Protein AF-A0A8J5GP22-F1 (afdb_monomer_lite)

pLDDT: mean 94.51, std 5.16, range [64.19, 98.44]

Sequence (96 aa):
MINDRKQTHGILCVVSWGVLFPLDQIFARYLKTFKSVDPAWFYLHISCQMLGYVIGVAGWATGLVLGNKSKGIVHTNHRNIGITLFTFCTLQVLDQ

Foldseek 3Di:
DLVVLVVLLVVLCCCQVVPLQVVLVVLVVPVVVDPVCPPVSVVSNLVSLVVSLVSLVVSLVSVVVSQVVDPPDHPPVVNVVSVVVNVVSVVVNVVD

Secondary structure (DSSP, 8-state):
-HHHHHHHHHHHHIIIIIIIHHHHHHHHHHGGG-GGGTTHHHHHHHHHHHHHHHHHHHHHHHHHHHHHH-TT---HHHHHHHHHHHHHHHHHHHT-

Structure (mmCIF, N/CA/C/O backbone):
data_AF-A0A8J5GP22-F1
#
_entry.id   AF-A0A8J5GP22-F1
#
loop_
_atom_site.group_PDB
_atom_site.id
_atom_site.type_symbol
_atom_site.label_atom_id
_atom_site.label_alt_id
_atom_site.label_comp_id
_atom_site.label_asym_id
_atom_site.label_entity_id
_atom_site.label_seq_id
_atom_site.pdbx_PDB_ins_code
_atom_site.Cartn_x
_atom_site.Cartn_y
_atom_site.Cartn_z
_atom_site.occupancy
_atom_site.B_iso_or_equiv
_atom_site.auth_seq_id
_atom_site.auth_comp_id
_atom_site.auth_asym_id
_atom_site.auth_atom_id
_atom_site.pdbx_PDB_model_num
ATOM 1 N N . MET A 1 1 ? -2.721 -7.019 23.449 1.00 64.19 1 MET A N 1
ATOM 2 C CA . MET A 1 1 ? -3.810 -7.335 22.487 1.00 64.19 1 MET A CA 1
ATOM 3 C C . MET A 1 1 ? -4.282 -6.163 21.617 1.00 64.19 1 MET A C 1
ATOM 5 O O . MET A 1 1 ? -4.248 -6.306 20.403 1.00 64.19 1 MET A O 1
ATOM 9 N N . ILE A 1 2 ? -4.810 -5.043 22.150 1.00 72.38 2 ILE A N 1
ATOM 10 C CA . ILE A 1 2 ? -5.208 -3.893 21.292 1.00 72.38 2 ILE A CA 1
ATOM 11 C C . ILE A 1 2 ? -3.975 -3.155 20.755 1.00 72.38 2 ILE A C 1
ATOM 13 O O . ILE A 1 2 ? -3.960 -2.795 19.583 1.00 72.38 2 ILE A O 1
ATOM 17 N N . ASN A 1 3 ? -2.950 -2.965 21.592 1.00 83.12 3 ASN A N 1
ATOM 18 C CA . ASN A 1 3 ? -1.716 -2.281 21.204 1.00 83.12 3 ASN A CA 1
ATOM 19 C C . ASN A 1 3 ? -0.994 -3.003 20.058 1.00 83.12 3 ASN A C 1
ATOM 21 O O . ASN A 1 3 ? -0.705 -2.386 19.040 1.00 83.12 3 ASN A O 1
ATOM 25 N N . ASP A 1 4 ? -0.852 -4.324 20.167 1.00 90.69 4 ASP A N 1
ATOM 26 C CA . ASP A 1 4 ? -0.223 -5.157 19.135 1.00 90.69 4 ASP A CA 1
ATOM 27 C C . ASP A 1 4 ? -0.931 -5.000 17.782 1.00 90.69 4 ASP A C 1
ATOM 29 O O . ASP A 1 4 ? -0.283 -4.810 16.763 1.00 90.69 4 ASP A O 1
ATOM 33 N N . ARG A 1 5 ? -2.274 -4.953 17.763 1.00 92.00 5 ARG A N 1
ATOM 34 C CA . ARG A 1 5 ? -3.043 -4.720 16.527 1.00 92.00 5 ARG A CA 1
ATOM 35 C C . ARG A 1 5 ? -2.827 -3.329 15.935 1.00 92.00 5 ARG A C 1
ATOM 37 O O . ARG A 1 5 ? -2.780 -3.205 14.715 1.00 92.00 5 ARG A O 1
ATOM 44 N N . LYS A 1 6 ? -2.703 -2.293 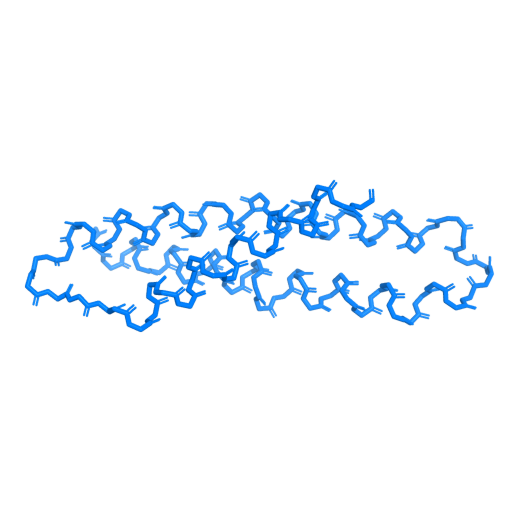16.774 1.00 93.75 6 LYS A N 1
ATOM 45 C CA . LYS A 1 6 ? -2.360 -0.934 16.317 1.00 93.75 6 LYS A CA 1
ATOM 46 C C . LYS A 1 6 ? -0.971 -0.913 15.682 1.00 93.75 6 LYS A C 1
ATOM 48 O O . LYS A 1 6 ? -0.811 -0.327 14.617 1.00 93.75 6 LYS A O 1
ATOM 53 N N . GLN A 1 7 ? -0.001 -1.581 16.308 1.00 96.88 7 GLN A N 1
ATOM 54 C CA . GLN A 1 7 ? 1.358 -1.700 15.780 1.00 96.88 7 GLN A CA 1
ATOM 55 C C . GLN A 1 7 ? 1.376 -2.478 14.464 1.00 96.88 7 GLN A C 1
ATOM 57 O O . GLN A 1 7 ? 1.949 -1.991 13.497 1.00 96.88 7 GLN A O 1
ATOM 62 N N . THR A 1 8 ? 0.693 -3.624 14.382 1.00 97.12 8 THR A N 1
ATOM 63 C CA . THR A 1 8 ? 0.573 -4.393 13.135 1.00 97.12 8 THR A CA 1
ATOM 64 C C . THR A 1 8 ? -0.051 -3.559 12.020 1.00 97.12 8 THR A C 1
ATOM 66 O O . THR A 1 8 ? 0.522 -3.489 10.940 1.00 97.12 8 THR A O 1
ATOM 69 N N . HIS A 1 9 ? -1.175 -2.880 12.277 1.00 97.19 9 HIS A N 1
ATOM 70 C CA . HIS A 1 9 ? -1.798 -1.984 11.298 1.00 97.19 9 HIS A CA 1
ATOM 71 C C . HIS A 1 9 ? -0.820 -0.898 10.826 1.00 97.19 9 HIS A C 1
ATOM 73 O O . HIS A 1 9 ? -0.637 -0.718 9.626 1.00 97.19 9 HIS A O 1
ATOM 79 N N . GLY A 1 10 ? -0.147 -0.224 11.763 1.00 97.50 10 GLY A N 1
ATOM 80 C CA . GLY A 1 10 ? 0.843 0.804 11.449 1.00 97.50 10 GLY A CA 1
ATOM 81 C C . GLY A 1 10 ? 1.998 0.277 10.595 1.00 97.50 10 GLY A C 1
ATOM 82 O O . GLY A 1 10 ? 2.325 0.888 9.584 1.00 97.50 10 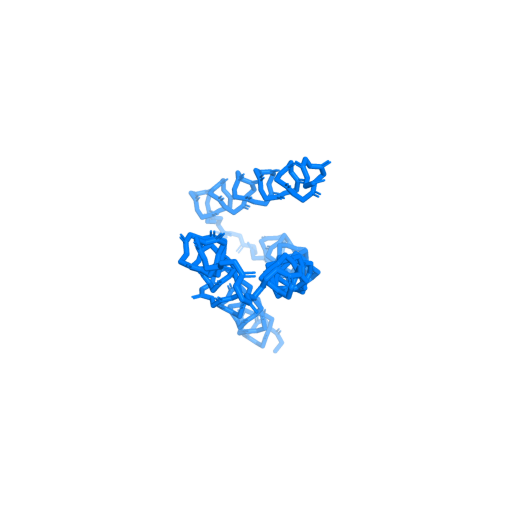GLY A O 1
ATOM 83 N N . ILE A 1 11 ? 2.571 -0.877 10.948 1.00 98.38 11 ILE A N 1
ATOM 84 C CA . ILE A 1 11 ? 3.667 -1.510 10.197 1.00 98.38 11 ILE A CA 1
ATOM 85 C C . ILE A 1 11 ? 3.210 -1.881 8.783 1.00 98.38 11 ILE A C 1
ATOM 87 O O . ILE A 1 11 ? 3.886 -1.532 7.819 1.00 98.38 11 ILE A O 1
ATOM 91 N N . LEU A 1 12 ? 2.049 -2.531 8.643 1.00 98.38 12 LEU A N 1
ATOM 92 C CA . LEU A 1 12 ? 1.489 -2.884 7.334 1.00 98.38 12 LEU A CA 1
ATOM 93 C C . LEU A 1 12 ? 1.269 -1.633 6.469 1.00 98.38 12 LEU A C 1
ATOM 95 O O . LEU A 1 12 ? 1.625 -1.628 5.290 1.00 98.38 12 LEU A O 1
ATOM 99 N N . CYS A 1 13 ? 0.736 -0.557 7.053 1.00 97.62 13 CYS A N 1
ATOM 100 C CA . CYS A 1 13 ? 0.521 0.709 6.354 1.00 97.62 13 CYS A CA 1
ATOM 101 C C . CYS A 1 13 ? 1.834 1.393 5.953 1.00 97.62 13 CYS A C 1
ATOM 103 O O . CYS A 1 13 ? 1.927 1.899 4.841 1.00 97.62 13 CYS A O 1
ATOM 105 N N . VAL A 1 14 ? 2.860 1.388 6.808 1.00 98.12 14 VAL A N 1
ATOM 106 C CA . VAL A 1 14 ? 4.170 1.975 6.479 1.00 98.12 14 VAL A CA 1
ATOM 107 C C . VAL A 1 14 ? 4.859 1.191 5.365 1.00 98.12 14 VAL A C 1
ATOM 109 O O . VAL A 1 14 ? 5.358 1.798 4.425 1.00 98.12 14 VAL A O 1
ATOM 112 N N . VAL A 1 15 ? 4.856 -0.142 5.425 1.00 98.44 15 VAL A N 1
ATOM 113 C CA . VAL A 1 15 ? 5.494 -0.971 4.390 1.00 98.44 15 VAL A CA 1
ATOM 114 C C . VAL A 1 15 ? 4.797 -0.802 3.035 1.00 98.44 15 VAL A C 1
ATOM 116 O O . VAL A 1 15 ? 5.468 -0.619 2.024 1.00 98.44 15 VAL A O 1
ATOM 119 N N . SER A 1 16 ? 3.462 -0.811 3.000 1.00 97.88 16 SER A N 1
ATOM 120 C CA . SER A 1 16 ? 2.705 -0.623 1.751 1.00 97.88 16 SER A CA 1
ATOM 121 C C . SER A 1 16 ? 2.736 0.829 1.257 1.00 97.88 16 SER A C 1
ATOM 123 O O . SER A 1 16 ? 3.359 1.128 0.240 1.00 97.88 16 SER A O 1
ATOM 125 N N . TRP A 1 17 ? 2.100 1.742 1.993 1.00 95.31 17 TRP A N 1
ATOM 126 C CA . TRP A 1 17 ? 1.891 3.138 1.595 1.00 95.31 17 TRP A CA 1
ATOM 127 C C . TRP A 1 17 ? 3.111 4.031 1.767 1.00 95.31 17 TRP A C 1
ATOM 129 O O . TRP A 1 17 ? 3.268 4.995 1.024 1.00 95.31 17 TRP A O 1
ATOM 139 N N . GLY A 1 18 ? 3.963 3.736 2.747 1.00 95.56 18 GLY A N 1
ATOM 140 C CA . GLY A 1 18 ? 5.161 4.529 3.015 1.00 95.56 18 GLY A CA 1
ATOM 141 C C . GLY A 1 18 ? 6.375 4.126 2.181 1.00 95.56 18 GLY A C 1
ATOM 142 O O . GLY A 1 18 ? 7.268 4.951 2.007 1.00 95.56 18 GLY A O 1
ATOM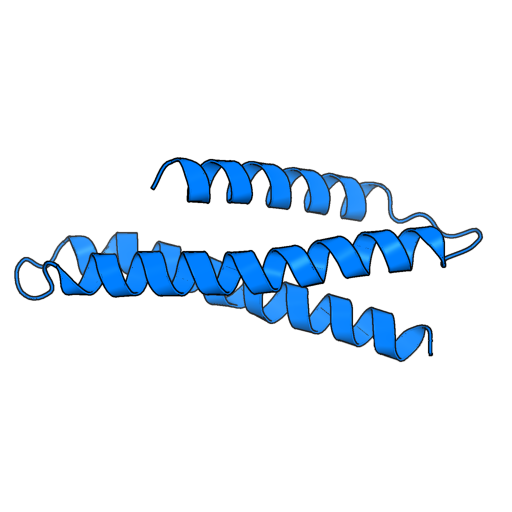 143 N N . VAL A 1 19 ? 6.427 2.886 1.675 1.00 97.69 19 VAL A N 1
ATOM 144 C CA . VAL A 1 19 ? 7.622 2.346 1.005 1.00 97.69 19 VAL A CA 1
ATOM 145 C C . VAL A 1 19 ? 7.310 1.762 -0.371 1.00 97.69 19 VAL A C 1
ATOM 147 O O . VAL A 1 19 ? 7.826 2.275 -1.360 1.00 97.69 19 VAL A O 1
ATOM 150 N N . LEU A 1 20 ? 6.476 0.722 -0.472 1.00 98.06 20 LEU A N 1
ATOM 151 C CA . LEU A 1 20 ? 6.296 -0.007 -1.736 1.00 98.06 20 LEU A CA 1
ATOM 152 C C . LEU A 1 20 ? 5.638 0.834 -2.839 1.00 98.06 20 LEU A C 1
ATOM 154 O O . LEU A 1 20 ? 6.166 0.861 -3.947 1.00 98.06 20 LEU A O 1
ATOM 158 N N . PHE A 1 21 ? 4.552 1.559 -2.546 1.00 96.25 21 PHE A N 1
ATOM 159 C CA . PHE A 1 21 ? 3.908 2.422 -3.549 1.00 96.25 21 PHE A CA 1
ATOM 160 C C . PHE A 1 21 ? 4.770 3.625 -3.975 1.00 96.25 21 PHE A C 1
ATOM 162 O O . PHE A 1 21 ? 4.844 3.918 -5.166 1.00 96.25 21 PHE A O 1
ATOM 169 N N . PRO A 1 22 ? 5.481 4.326 -3.069 1.00 96.06 22 PRO A N 1
ATOM 170 C CA . PRO A 1 22 ? 6.452 5.330 -3.497 1.00 96.06 22 PRO A CA 1
ATOM 171 C C . PRO A 1 22 ? 7.575 4.763 -4.378 1.00 96.06 22 PRO A C 1
ATOM 173 O O . PRO A 1 22 ? 7.971 5.415 -5.345 1.00 96.06 22 PRO A O 1
ATOM 176 N N . LEU A 1 23 ? 8.086 3.566 -4.063 1.00 97.19 23 LEU A N 1
ATOM 177 C CA . LEU A 1 23 ? 9.128 2.910 -4.860 1.00 97.19 23 LEU A CA 1
ATOM 178 C C . LEU A 1 23 ? 8.634 2.533 -6.257 1.00 97.19 23 LEU A C 1
ATOM 180 O O . LEU A 1 23 ? 9.323 2.838 -7.227 1.00 97.19 23 LEU A O 1
ATOM 184 N N . ASP A 1 24 ? 7.446 1.937 -6.355 1.00 95.75 24 ASP A N 1
ATOM 185 C CA . ASP A 1 24 ? 6.746 1.693 -7.621 1.00 95.75 24 ASP A CA 1
ATOM 186 C C . ASP A 1 24 ? 6.754 2.948 -8.512 1.00 95.75 24 ASP A C 1
ATOM 188 O O . ASP A 1 24 ? 7.328 2.949 -9.606 1.00 95.75 24 ASP A O 1
ATOM 192 N N . GLN A 1 25 ? 6.239 4.062 -7.983 1.00 94.62 25 GLN A N 1
ATOM 193 C CA . GLN A 1 25 ? 6.100 5.305 -8.735 1.00 94.62 25 GLN A CA 1
ATOM 194 C C . GLN A 1 25 ? 7.462 5.853 -9.195 1.00 94.62 25 GLN A C 1
ATOM 196 O O . GLN A 1 25 ? 7.578 6.418 -10.288 1.00 94.62 25 GLN A O 1
ATOM 201 N N . IL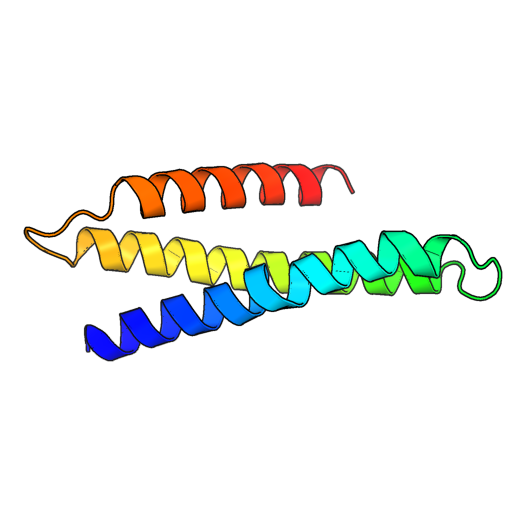E A 1 26 ? 8.507 5.695 -8.374 1.00 96.44 26 ILE A N 1
ATOM 202 C CA . ILE A 1 26 ? 9.890 6.050 -8.723 1.00 96.44 26 ILE A CA 1
ATOM 203 C C . ILE A 1 26 ? 10.391 5.156 -9.866 1.00 96.44 26 ILE A C 1
ATOM 205 O O . ILE A 1 26 ? 10.972 5.674 -10.825 1.00 96.44 26 ILE A O 1
ATOM 209 N N . PHE A 1 27 ? 10.144 3.847 -9.825 1.00 94.88 27 PHE A N 1
ATOM 210 C CA . PHE A 1 27 ? 10.556 2.933 -10.891 1.00 94.88 27 PHE A CA 1
ATOM 211 C C . PHE A 1 27 ? 9.871 3.252 -12.221 1.00 94.88 27 PHE A C 1
ATOM 213 O O . PHE A 1 27 ? 10.574 3.453 -13.216 1.00 94.88 27 PHE A O 1
ATOM 220 N N . ALA A 1 28 ? 8.546 3.414 -12.246 1.00 94.62 28 ALA A N 1
ATOM 221 C CA . ALA A 1 28 ? 7.836 3.839 -13.456 1.00 94.62 28 ALA A CA 1
ATOM 222 C C . ALA A 1 28 ? 8.321 5.195 -13.981 1.00 94.62 28 ALA A C 1
ATOM 224 O O . ALA A 1 28 ? 8.437 5.384 -15.193 1.00 94.62 28 ALA A O 1
ATOM 225 N N . ARG A 1 29 ? 8.611 6.152 -13.092 1.00 96.06 29 ARG A N 1
ATOM 226 C CA . ARG A 1 29 ? 9.030 7.498 -13.501 1.00 96.06 29 ARG A CA 1
ATOM 227 C C . ARG A 1 29 ? 10.432 7.526 -14.097 1.00 96.06 29 ARG A C 1
ATOM 229 O O . ARG A 1 29 ? 10.646 8.209 -15.096 1.00 96.06 29 ARG A O 1
ATOM 236 N N . TYR A 1 30 ? 11.388 6.852 -13.465 1.00 96.69 30 TYR A N 1
ATOM 237 C CA . TYR A 1 30 ? 12.801 7.000 -13.815 1.00 96.69 30 TYR A CA 1
ATOM 238 C C . TYR A 1 30 ? 13.306 5.871 -14.710 1.00 96.69 30 TYR A C 1
ATOM 240 O O . TYR A 1 30 ? 13.992 6.141 -15.696 1.00 96.69 30 TYR A O 1
ATOM 248 N N . LEU A 1 31 ? 12.941 4.619 -14.430 1.00 96.19 31 LEU A N 1
ATOM 249 C CA . LEU A 1 31 ? 13.505 3.474 -15.149 1.00 96.19 31 LEU A CA 1
ATOM 250 C C . LEU A 1 31 ? 12.884 3.288 -16.535 1.00 96.19 31 LEU A C 1
ATOM 252 O O . LEU A 1 31 ? 13.607 2.963 -17.472 1.00 96.19 31 LEU A O 1
ATOM 256 N N . LYS A 1 32 ? 11.593 3.601 -16.703 1.00 93.88 32 LYS A N 1
ATOM 257 C CA . LYS A 1 32 ? 10.886 3.527 -17.997 1.00 93.88 32 LYS A CA 1
ATOM 258 C C . LYS A 1 32 ? 11.565 4.312 -19.128 1.00 93.88 32 LYS A C 1
ATOM 260 O O . LYS A 1 32 ? 11.354 4.020 -20.299 1.00 93.88 32 LYS A O 1
ATOM 265 N N . THR A 1 33 ? 12.366 5.326 -18.798 1.00 95.12 33 THR A N 1
ATOM 266 C CA . THR A 1 33 ? 13.024 6.187 -19.795 1.00 95.12 33 THR A CA 1
ATOM 267 C C . THR A 1 33 ? 14.242 5.539 -20.460 1.00 95.12 33 THR A C 1
ATOM 269 O O . THR A 1 33 ? 14.649 5.964 -21.544 1.00 95.12 33 THR A O 1
ATOM 272 N N . PHE A 1 34 ? 14.814 4.492 -19.859 1.00 94.38 34 PHE A N 1
ATOM 273 C CA . PHE A 1 34 ? 15.999 3.819 -20.382 1.00 94.38 34 PHE A CA 1
ATOM 274 C C . PHE A 1 34 ? 15.606 2.598 -21.220 1.00 94.38 34 PHE A C 1
ATOM 276 O O . PHE A 1 34 ? 15.077 1.616 -20.710 1.00 94.38 34 PHE A O 1
ATOM 283 N N . LYS A 1 35 ? 15.949 2.601 -22.513 1.00 93.00 35 LYS A N 1
ATOM 284 C CA . LYS A 1 35 ? 15.691 1.448 -23.401 1.00 93.00 35 LYS A CA 1
ATOM 285 C C . LYS A 1 35 ? 16.385 0.158 -22.944 1.00 93.00 35 LYS A C 1
ATOM 287 O O . LYS A 1 35 ? 15.909 -0.926 -23.242 1.00 93.00 35 LYS A O 1
ATOM 292 N N . SER A 1 36 ? 17.506 0.266 -22.229 1.00 95.31 36 SER A N 1
ATOM 293 C CA . SER A 1 36 ? 18.291 -0.883 -21.759 1.00 95.31 36 SER A CA 1
ATOM 294 C C . SER A 1 36 ? 17.636 -1.668 -20.622 1.00 95.31 36 SER A C 1
ATOM 296 O O . SER A 1 36 ? 18.078 -2.774 -20.333 1.00 95.31 36 SER A O 1
ATOM 298 N N . VAL A 1 37 ? 16.630 -1.101 -19.952 1.00 92.06 37 VAL A N 1
ATOM 299 C CA . VAL A 1 37 ? 15.896 -1.768 -18.862 1.00 92.06 37 VAL A CA 1
ATOM 300 C C . VAL A 1 37 ? 14.472 -2.126 -19.278 1.00 92.06 37 VAL A C 1
ATOM 302 O O . VAL A 1 37 ? 13.630 -2.395 -18.427 1.00 92.06 37 VAL A O 1
ATOM 305 N N . ASP A 1 38 ? 14.189 -2.148 -20.577 1.00 92.94 38 ASP A N 1
ATOM 306 C CA . ASP A 1 38 ? 12.952 -2.703 -21.109 1.00 92.94 38 ASP A CA 1
ATOM 307 C C . ASP A 1 38 ? 13.106 -4.224 -21.311 1.00 92.94 38 ASP A C 1
ATOM 309 O O . ASP A 1 38 ? 14.124 -4.652 -21.862 1.00 92.94 38 ASP A O 1
ATOM 313 N N . PRO A 1 39 ? 12.165 -5.073 -20.849 1.00 94.81 39 PRO A N 1
ATOM 314 C CA . PRO A 1 39 ? 10.927 -4.779 -20.105 1.00 94.81 39 PRO A CA 1
ATOM 315 C C . PRO A 1 39 ? 11.085 -4.801 -18.567 1.00 94.81 39 PRO A C 1
ATOM 317 O O . PRO A 1 39 ? 10.098 -4.769 -17.832 1.00 94.81 39 PRO A O 1
ATOM 320 N N . ALA A 1 40 ? 12.313 -4.897 -18.048 1.00 96.50 40 ALA A N 1
ATOM 321 C CA . ALA A 1 40 ? 12.596 -5.053 -16.617 1.00 96.50 40 ALA A CA 1
ATOM 322 C C . ALA A 1 40 ? 11.977 -3.959 -15.722 1.00 96.50 40 ALA A C 1
ATOM 324 O O . ALA A 1 40 ? 11.516 -4.275 -14.624 1.00 96.50 40 ALA A O 1
ATOM 325 N N . TRP A 1 41 ? 11.916 -2.700 -16.176 1.00 96.69 41 TRP A N 1
ATOM 326 C CA . TRP A 1 41 ? 11.280 -1.614 -15.418 1.00 96.69 41 TRP A CA 1
ATOM 327 C C . TRP A 1 41 ? 9.806 -1.914 -15.127 1.00 96.69 41 TRP A C 1
ATOM 329 O O . TRP A 1 41 ? 9.341 -1.630 -14.026 1.00 96.69 41 TRP A O 1
ATOM 339 N N . PHE A 1 42 ? 9.093 -2.512 -16.089 1.00 95.56 42 PHE A N 1
ATOM 340 C CA . PHE A 1 42 ? 7.673 -2.822 -15.960 1.00 95.56 42 PHE A CA 1
ATOM 341 C C . PHE A 1 42 ? 7.459 -3.963 -14.970 1.00 95.56 42 PHE A C 1
ATOM 343 O O . PHE A 1 42 ? 6.574 -3.884 -14.125 1.00 95.56 42 PHE A O 1
ATOM 350 N N . TYR A 1 43 ? 8.314 -4.989 -15.006 1.00 95.94 43 TYR A N 1
ATOM 351 C CA . TYR A 1 43 ? 8.266 -6.063 -14.014 1.00 95.94 43 TYR A CA 1
ATOM 352 C C . TYR A 1 43 ? 8.556 -5.562 -12.601 1.00 95.94 43 TYR A C 1
ATOM 354 O O . TYR A 1 43 ? 7.906 -6.003 -11.654 1.00 95.94 43 TYR A O 1
ATOM 362 N N . LEU A 1 44 ? 9.505 -4.638 -12.447 1.00 95.88 44 LEU A N 1
ATOM 363 C CA . LEU A 1 44 ? 9.811 -4.051 -11.147 1.00 95.88 44 LEU A CA 1
ATOM 364 C C . LEU A 1 44 ? 8.651 -3.185 -10.634 1.00 95.88 44 LEU A C 1
ATOM 366 O O . LEU A 1 44 ? 8.254 -3.336 -9.481 1.00 95.88 44 LEU A O 1
ATOM 370 N N . HIS A 1 45 ? 8.082 -2.354 -11.513 1.00 95.88 45 HIS A N 1
ATOM 371 C CA . HIS A 1 45 ? 6.868 -1.566 -11.279 1.00 95.88 45 HIS A CA 1
ATOM 372 C C . HIS A 1 45 ? 5.719 -2.462 -10.798 1.00 95.88 45 HIS A C 1
ATOM 374 O O . HIS A 1 45 ? 5.344 -2.423 -9.628 1.00 95.88 45 HIS A O 1
ATOM 380 N N . ILE A 1 46 ? 5.262 -3.400 -11.635 1.00 96.12 46 ILE A N 1
ATOM 381 C CA . ILE A 1 46 ? 4.102 -4.236 -11.303 1.00 96.12 46 ILE A CA 1
ATOM 382 C C . ILE A 1 46 ? 4.341 -5.110 -10.064 1.00 96.12 46 ILE A C 1
ATOM 384 O O . ILE A 1 46 ? 3.427 -5.313 -9.270 1.00 96.12 46 ILE A O 1
ATOM 388 N N . SER A 1 47 ? 5.568 -5.592 -9.832 1.00 96.62 47 SER A N 1
ATOM 389 C CA . SER A 1 47 ? 5.879 -6.384 -8.634 1.00 96.62 47 SER A CA 1
ATOM 390 C C . SER A 1 47 ? 5.767 -5.549 -7.358 1.00 96.62 47 SER A C 1
ATOM 392 O O . SER A 1 47 ? 5.166 -6.001 -6.380 1.00 96.62 47 SER A O 1
ATOM 394 N N . CYS A 1 48 ? 6.310 -4.328 -7.355 1.00 97.50 48 CYS A N 1
ATOM 395 C CA . CYS A 1 48 ? 6.186 -3.410 -6.225 1.00 97.50 48 CYS A CA 1
ATOM 396 C C . CYS A 1 48 ? 4.731 -2.997 -5.995 1.00 97.50 48 CYS A C 1
ATOM 398 O O . CYS A 1 48 ? 4.274 -3.059 -4.848 1.00 97.50 48 CYS A O 1
ATOM 400 N N . GLN A 1 49 ? 3.993 -2.675 -7.062 1.00 96.62 49 GLN A N 1
ATOM 401 C CA . GLN A 1 49 ? 2.574 -2.339 -6.982 1.00 96.62 49 GLN A CA 1
ATOM 402 C C . GLN A 1 49 ? 1.751 -3.483 -6.379 1.00 96.62 49 GLN A C 1
ATOM 404 O O . GLN A 1 49 ? 0.979 -3.269 -5.444 1.00 96.62 49 GLN A O 1
ATOM 409 N N . MET A 1 50 ? 1.930 -4.713 -6.869 1.00 97.38 50 MET A N 1
ATOM 410 C CA . MET A 1 50 ? 1.154 -5.870 -6.415 1.00 97.38 50 MET A CA 1
ATOM 411 C C . MET A 1 50 ? 1.480 -6.256 -4.969 1.00 97.38 50 MET A C 1
ATOM 413 O O . MET A 1 50 ? 0.566 -6.523 -4.183 1.00 97.38 50 MET A O 1
ATOM 417 N N . LEU A 1 51 ? 2.759 -6.237 -4.576 1.00 97.88 51 LEU A N 1
ATOM 418 C CA . LEU A 1 51 ? 3.156 -6.471 -3.182 1.00 97.88 51 LEU A CA 1
ATOM 419 C C . LEU A 1 51 ? 2.610 -5.377 -2.257 1.00 97.88 51 LEU A C 1
ATOM 421 O O . LEU A 1 51 ? 2.058 -5.683 -1.195 1.00 97.88 51 LEU A O 1
ATOM 425 N N . GLY A 1 52 ? 2.719 -4.113 -2.678 1.00 97.94 52 GLY A N 1
ATOM 426 C CA . GLY A 1 52 ? 2.150 -2.968 -1.973 1.00 97.94 52 GLY A CA 1
ATOM 427 C C . GLY A 1 52 ? 0.644 -3.120 -1.782 1.00 97.94 52 GLY A C 1
ATOM 428 O O . GLY A 1 52 ? 0.149 -2.922 -0.672 1.00 97.94 52 GLY A O 1
ATOM 429 N N . TYR A 1 53 ? -0.069 -3.566 -2.818 1.00 97.81 53 TYR A N 1
ATOM 430 C CA . TYR A 1 53 ? -1.511 -3.789 -2.783 1.00 97.81 53 TYR A CA 1
ATOM 431 C C . TYR A 1 53 ? -1.914 -4.886 -1.803 1.00 97.81 53 TYR A C 1
ATOM 433 O O . TYR A 1 53 ? -2.738 -4.637 -0.924 1.00 97.81 53 TYR A O 1
ATOM 441 N N . VAL A 1 54 ? -1.302 -6.070 -1.876 1.00 98.12 54 VAL A N 1
ATOM 442 C CA . VAL A 1 54 ? -1.627 -7.190 -0.972 1.00 98.12 54 VAL A CA 1
ATOM 443 C C . VAL A 1 54 ? -1.405 -6.803 0.495 1.00 98.12 54 VAL A C 1
ATOM 445 O O . VAL A 1 54 ? -2.271 -7.033 1.345 1.00 98.12 54 VAL A O 1
ATOM 448 N N . ILE A 1 55 ? -0.276 -6.157 0.802 1.00 98.31 55 ILE A N 1
ATOM 449 C CA . ILE A 1 55 ? 0.021 -5.677 2.160 1.00 98.31 55 ILE A CA 1
ATOM 450 C C . ILE A 1 55 ? -0.942 -4.545 2.555 1.00 98.31 55 ILE A C 1
ATOM 452 O O . ILE A 1 55 ? -1.426 -4.506 3.690 1.00 98.31 55 ILE A O 1
ATOM 456 N N . GLY A 1 56 ? -1.270 -3.654 1.618 1.00 97.75 56 GLY A N 1
ATOM 457 C CA . GLY A 1 56 ? -2.212 -2.552 1.794 1.00 97.75 56 GLY A CA 1
ATOM 458 C C . GLY A 1 56 ? -3.634 -3.021 2.111 1.00 97.75 56 GLY A C 1
ATOM 459 O O . GLY A 1 56 ? -4.260 -2.459 3.010 1.00 97.75 56 GLY A O 1
ATOM 460 N N . VAL A 1 57 ? -4.120 -4.089 1.465 1.00 98.19 57 VAL A N 1
ATOM 461 C CA . VAL A 1 57 ? -5.403 -4.750 1.783 1.00 98.19 57 VAL A CA 1
ATOM 462 C C . VAL A 1 57 ? -5.404 -5.230 3.235 1.00 98.19 57 VAL A C 1
ATOM 464 O O . VAL A 1 57 ? -6.355 -4.964 3.975 1.00 98.19 57 VAL A O 1
ATOM 467 N N . ALA A 1 58 ? -4.329 -5.889 3.680 1.00 97.81 58 ALA A N 1
ATOM 468 C CA . ALA A 1 58 ? -4.204 -6.344 5.064 1.00 97.81 58 ALA A CA 1
ATOM 469 C C . ALA A 1 58 ? -4.159 -5.167 6.060 1.00 97.81 58 ALA A C 1
ATOM 471 O O . ALA A 1 58 ? -4.831 -5.193 7.099 1.00 97.81 58 ALA A O 1
ATOM 472 N N . GLY A 1 59 ? -3.419 -4.101 5.739 1.00 97.56 59 GLY A N 1
ATOM 473 C CA . GLY A 1 59 ? -3.385 -2.864 6.523 1.00 97.56 59 GLY A CA 1
ATOM 474 C C . GLY A 1 59 ? -4.768 -2.215 6.637 1.00 97.56 59 GLY A C 1
ATOM 475 O O . GLY A 1 59 ? -5.227 -1.906 7.737 1.00 97.56 59 GLY A O 1
ATOM 476 N N . TRP A 1 60 ? -5.489 -2.092 5.525 1.00 97.25 60 TRP A N 1
ATOM 477 C CA . TRP A 1 60 ? -6.841 -1.538 5.490 1.00 97.25 60 TRP A CA 1
ATOM 478 C C . TRP A 1 60 ? -7.834 -2.381 6.304 1.00 97.25 60 TRP A C 1
ATOM 480 O O . TRP A 1 60 ? -8.515 -1.853 7.189 1.00 97.25 60 TRP A O 1
ATOM 490 N N . ALA A 1 61 ? -7.860 -3.700 6.091 1.00 96.81 61 ALA A N 1
ATOM 491 C CA . ALA A 1 61 ? -8.743 -4.615 6.813 1.00 96.81 61 ALA A CA 1
ATOM 492 C C . ALA A 1 61 ? -8.487 -4.585 8.331 1.00 96.81 61 ALA A C 1
ATOM 494 O O . ALA A 1 61 ? -9.426 -4.485 9.129 1.00 96.81 61 ALA A O 1
ATOM 495 N N . THR A 1 62 ? -7.217 -4.602 8.753 1.00 96.62 62 THR A N 1
ATOM 496 C CA . THR A 1 62 ? -6.862 -4.481 10.178 1.00 96.62 62 THR A CA 1
ATOM 497 C C . THR A 1 62 ? -7.258 -3.122 10.761 1.00 96.62 62 THR A C 1
ATOM 499 O O . THR A 1 62 ? -7.697 -3.071 11.913 1.00 96.62 62 THR A O 1
ATOM 502 N N . GLY A 1 63 ? -7.204 -2.044 9.971 1.00 95.62 63 GLY A N 1
ATOM 503 C CA . GLY A 1 63 ? -7.680 -0.710 10.351 1.00 95.62 63 GLY A CA 1
ATOM 504 C C . GLY A 1 63 ? -9.190 -0.658 10.609 1.00 95.62 63 GLY A C 1
ATOM 505 O O . GLY A 1 63 ? -9.627 -0.092 11.616 1.00 95.62 63 GLY A O 1
ATOM 506 N N . LEU A 1 64 ? -9.997 -1.320 9.771 1.00 95.19 64 LEU A N 1
ATOM 507 C CA . LEU A 1 64 ? -11.446 -1.445 9.988 1.00 95.19 64 LEU A CA 1
ATOM 508 C C . LEU A 1 64 ? -11.766 -2.214 11.275 1.00 95.19 64 LEU A C 1
ATOM 510 O O . LEU A 1 64 ? -12.594 -1.775 12.079 1.00 95.19 64 LEU A O 1
ATOM 514 N N . VAL A 1 65 ? -11.078 -3.339 11.500 1.00 94.12 65 VAL A N 1
ATOM 515 C CA . VAL A 1 65 ? -11.234 -4.145 12.721 1.00 94.12 65 VAL A CA 1
ATOM 516 C C . VAL A 1 65 ? -10.834 -3.347 13.961 1.00 94.12 65 VAL A C 1
ATOM 518 O O . VAL A 1 65 ? -11.515 -3.426 14.986 1.00 94.12 65 VAL A O 1
ATOM 521 N N . LEU A 1 66 ? -9.743 -2.582 13.886 1.00 93.94 66 LEU A N 1
ATOM 522 C CA . LEU A 1 66 ? -9.290 -1.726 14.976 1.00 93.94 66 LEU A CA 1
ATOM 523 C C . LEU A 1 66 ? -10.338 -0.658 15.307 1.00 93.94 66 LEU A C 1
ATOM 525 O O . LEU A 1 66 ? -10.712 -0.539 16.471 1.00 93.94 66 LEU A O 1
ATOM 529 N N . GLY A 1 67 ? -10.860 0.042 14.295 1.00 92.50 67 GLY A N 1
ATOM 530 C CA . GLY A 1 67 ? -11.917 1.038 14.473 1.00 92.50 67 GLY A CA 1
ATOM 531 C C . GLY A 1 67 ? -13.173 0.458 15.127 1.00 92.50 67 GLY A C 1
ATOM 532 O O . GLY A 1 67 ? -13.690 1.040 16.074 1.00 92.50 67 GLY A O 1
ATOM 533 N N . ASN A 1 68 ? -13.616 -0.731 14.702 1.00 91.12 68 ASN A N 1
ATOM 534 C CA . ASN A 1 68 ? -14.780 -1.400 15.295 1.00 91.12 68 ASN A CA 1
ATOM 535 C C . ASN A 1 68 ? -14.555 -1.827 16.761 1.00 91.12 68 ASN A C 1
ATOM 537 O O . ASN A 1 68 ? -15.491 -1.883 17.556 1.00 91.12 68 ASN A O 1
ATOM 541 N N . LYS A 1 69 ? -13.308 -2.137 17.141 1.00 90.81 69 LYS A N 1
ATOM 542 C CA . LYS A 1 69 ? -12.950 -2.552 18.510 1.00 90.81 69 LYS A CA 1
ATOM 543 C C . LYS A 1 69 ? -12.615 -1.378 19.440 1.00 90.81 69 LYS A C 1
ATOM 545 O O . LYS A 1 69 ? -12.497 -1.587 20.648 1.00 90.81 69 LYS A O 1
ATOM 550 N N . SER A 1 70 ? -12.474 -0.161 18.918 1.00 88.56 70 SER A N 1
ATOM 551 C CA . SER A 1 70 ? -12.207 1.057 19.690 1.00 88.56 70 SER A CA 1
ATOM 552 C C . SER A 1 70 ? -13.508 1.721 20.153 1.00 88.56 70 SER A C 1
ATOM 554 O O . SER A 1 70 ? -13.989 2.678 19.556 1.00 88.56 70 SER A O 1
ATOM 556 N N . LYS A 1 71 ? -14.091 1.220 21.251 1.00 87.06 71 LYS A N 1
ATOM 557 C CA . LYS A 1 71 ? -15.300 1.816 21.848 1.00 87.06 71 LYS A CA 1
ATOM 558 C C . LYS A 1 71 ? -15.040 3.265 22.282 1.00 87.06 71 LYS A C 1
ATOM 560 O O . LYS A 1 71 ? -14.083 3.525 23.003 1.00 87.06 71 LYS A O 1
ATOM 565 N N . GLY A 1 72 ? -15.904 4.186 21.856 1.00 86.88 72 GLY A N 1
ATOM 566 C CA . GLY A 1 72 ? -15.857 5.600 22.248 1.00 86.88 72 GLY A CA 1
ATOM 567 C C . GLY A 1 72 ? -14.778 6.446 21.562 1.00 86.88 72 GLY A C 1
ATOM 568 O O . GLY A 1 72 ? -14.702 7.638 21.834 1.00 86.88 72 GLY A O 1
ATOM 569 N N . ILE A 1 73 ? -13.964 5.872 20.666 1.00 86.38 73 ILE A N 1
ATOM 570 C CA . ILE A 1 73 ? -12.932 6.603 19.917 1.00 86.38 73 ILE A CA 1
ATOM 571 C C . ILE A 1 73 ? -13.120 6.334 18.427 1.00 86.38 73 ILE A C 1
ATOM 573 O O . ILE A 1 73 ? -12.976 5.201 17.971 1.00 86.38 73 ILE A O 1
ATOM 577 N N . VAL A 1 74 ? -13.391 7.388 17.657 1.00 88.75 74 VAL A N 1
ATOM 578 C CA . VAL A 1 74 ? -13.540 7.311 16.200 1.00 88.75 74 VAL A CA 1
ATOM 579 C C . VAL A 1 74 ? -12.568 8.282 15.540 1.00 88.75 74 VAL A C 1
ATOM 581 O O . VAL A 1 74 ? -12.641 9.490 15.738 1.00 88.75 74 VAL A O 1
ATOM 584 N N . HIS A 1 75 ? -11.660 7.755 14.722 1.00 91.56 75 HIS A N 1
ATOM 585 C CA . HIS A 1 75 ? -10.719 8.552 13.933 1.00 91.56 75 HIS A CA 1
ATOM 586 C C . HIS A 1 75 ? -11.276 8.806 12.522 1.00 91.56 75 HIS A C 1
ATOM 588 O O . HIS A 1 75 ? -10.762 8.268 11.541 1.00 91.56 75 HIS A O 1
ATOM 594 N N . THR A 1 76 ? -12.351 9.597 12.413 1.00 93.56 76 THR A N 1
ATOM 595 C CA . THR A 1 76 ? -13.115 9.781 11.160 1.00 93.56 76 THR A CA 1
ATOM 596 C C . THR A 1 76 ? -12.252 10.253 9.990 1.00 93.56 76 THR A C 1
ATOM 598 O O . THR A 1 76 ? -12.284 9.640 8.927 1.00 93.56 76 THR A O 1
ATOM 601 N N . ASN A 1 77 ? -11.418 11.279 10.189 1.00 97.06 77 ASN A N 1
ATOM 602 C CA . ASN A 1 77 ? -10.569 11.818 9.119 1.00 97.06 77 ASN A CA 1
ATOM 603 C C . ASN A 1 77 ? -9.575 10.772 8.600 1.00 97.06 77 ASN A C 1
ATOM 605 O O . ASN A 1 77 ? -9.486 10.545 7.398 1.00 97.06 77 ASN A O 1
ATOM 609 N N . HIS A 1 78 ? -8.876 10.086 9.510 1.00 95.44 78 HIS A N 1
ATOM 610 C CA . HIS A 1 78 ? -7.935 9.027 9.151 1.00 95.44 78 HIS A CA 1
ATOM 611 C C . HIS A 1 78 ? -8.627 7.888 8.390 1.00 95.44 78 HIS A C 1
ATOM 613 O O . HIS A 1 78 ? -8.116 7.433 7.369 1.00 95.44 78 HIS A O 1
ATOM 619 N N . ARG A 1 79 ? -9.817 7.466 8.840 1.00 95.12 79 ARG A N 1
ATOM 620 C CA . ARG A 1 79 ? -10.603 6.422 8.171 1.00 95.12 79 ARG A CA 1
ATOM 621 C C . ARG A 1 79 ? -11.014 6.834 6.758 1.00 95.12 79 ARG A C 1
ATOM 623 O O . ARG A 1 79 ? -10.872 6.028 5.845 1.00 95.12 79 ARG A O 1
ATOM 630 N N . ASN A 1 80 ? -11.500 8.060 6.579 1.00 97.25 80 ASN A N 1
ATOM 631 C CA . ASN A 1 80 ? -11.914 8.553 5.266 1.00 97.25 80 ASN A CA 1
ATOM 632 C C . ASN A 1 80 ? -10.727 8.599 4.302 1.00 97.25 80 ASN A C 1
ATOM 634 O O . ASN A 1 80 ? -10.824 8.059 3.206 1.00 97.25 80 ASN A O 1
ATOM 638 N N . ILE A 1 81 ? -9.585 9.143 4.736 1.00 97.00 81 ILE A N 1
ATOM 639 C CA . ILE A 1 81 ? -8.355 9.154 3.930 1.00 97.00 81 ILE A CA 1
ATOM 640 C C . ILE A 1 81 ? -7.927 7.724 3.581 1.00 97.00 81 ILE A C 1
ATOM 642 O O . ILE A 1 81 ? -7.646 7.443 2.420 1.00 97.00 81 ILE A O 1
ATOM 646 N N . GLY A 1 82 ? -7.931 6.805 4.551 1.00 96.38 82 GLY A N 1
ATOM 647 C CA . GLY A 1 82 ? -7.564 5.406 4.325 1.00 96.38 82 GLY A CA 1
ATOM 648 C C . GLY A 1 82 ? -8.474 4.685 3.322 1.00 96.38 82 GLY A C 1
ATOM 649 O O . GLY A 1 82 ? -7.976 3.949 2.475 1.00 96.38 82 GLY A O 1
ATOM 650 N N . ILE A 1 83 ? -9.792 4.912 3.375 1.00 96.94 83 ILE A N 1
ATOM 651 C CA . ILE A 1 83 ? -10.751 4.346 2.407 1.00 96.94 83 ILE A CA 1
ATOM 652 C C . ILE A 1 83 ? -10.536 4.948 1.016 1.00 96.94 83 ILE A C 1
ATOM 654 O O . ILE A 1 83 ? -10.498 4.207 0.034 1.00 96.94 83 ILE A O 1
ATOM 658 N N . THR A 1 84 ? -10.365 6.268 0.928 1.00 97.38 84 THR A N 1
ATOM 659 C CA . THR A 1 84 ? -10.114 6.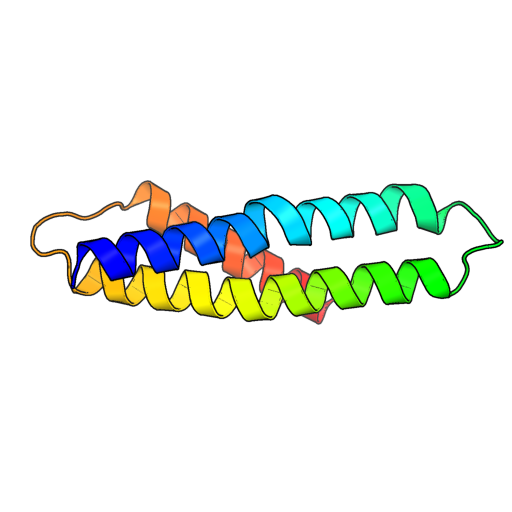963 -0.339 1.00 97.38 84 THR A CA 1
ATOM 660 C C . THR A 1 84 ? -8.828 6.466 -0.996 1.00 97.38 84 THR A C 1
ATOM 662 O O . THR A 1 84 ? -8.857 6.074 -2.160 1.00 97.38 84 THR A O 1
ATOM 665 N N . LEU A 1 85 ? -7.724 6.403 -0.243 1.00 95.44 85 LEU A N 1
ATOM 666 C CA . LEU A 1 85 ? -6.447 5.868 -0.718 1.00 95.44 85 LEU A CA 1
ATOM 667 C C . LEU A 1 85 ? -6.607 4.435 -1.232 1.00 95.44 85 LEU A C 1
ATOM 669 O O . LEU A 1 85 ? -6.259 4.153 -2.377 1.00 95.44 85 LEU A O 1
ATOM 673 N N . PHE A 1 86 ? -7.189 3.546 -0.422 1.00 97.00 86 PHE A N 1
ATOM 674 C CA . PHE A 1 86 ? -7.392 2.145 -0.795 1.00 97.00 86 PHE A CA 1
ATOM 675 C C . PHE A 1 86 ? -8.240 1.983 -2.066 1.00 97.00 86 PHE A C 1
ATOM 677 O O . PHE A 1 86 ? -7.932 1.148 -2.918 1.00 97.00 86 PHE A O 1
ATOM 684 N N . THR A 1 87 ? -9.273 2.814 -2.222 1.00 97.69 87 THR A N 1
ATOM 685 C CA . THR A 1 87 ? -10.132 2.821 -3.414 1.00 97.69 87 THR A CA 1
ATOM 686 C C . THR A 1 87 ? -9.337 3.212 -4.657 1.00 97.69 87 THR A C 1
ATOM 688 O O . THR A 1 87 ? -9.327 2.460 -5.629 1.00 97.69 87 THR A O 1
ATOM 691 N N . PHE A 1 88 ? -8.617 4.338 -4.624 1.00 96.31 88 PHE A N 1
ATOM 692 C CA . PHE A 1 88 ? -7.824 4.790 -5.772 1.00 96.31 88 PHE A CA 1
ATOM 693 C C . PHE A 1 88 ? -6.688 3.831 -6.126 1.00 96.31 88 PHE A C 1
ATOM 695 O O . PHE A 1 88 ? -6.447 3.594 -7.303 1.00 96.31 88 PHE A O 1
ATOM 702 N N . CYS A 1 89 ? -6.030 3.230 -5.136 1.00 95.62 89 CYS A N 1
ATOM 703 C CA . CYS A 1 89 ? -5.010 2.219 -5.397 1.00 95.62 89 CYS A CA 1
ATOM 704 C C . CYS A 1 89 ? -5.600 0.944 -6.018 1.00 95.62 89 CYS A C 1
ATOM 706 O O . CYS A 1 89 ? -5.016 0.398 -6.947 1.00 95.62 89 CYS A O 1
ATOM 708 N N . THR A 1 90 ? -6.780 0.499 -5.569 1.00 96.81 90 THR A N 1
ATOM 709 C CA . THR A 1 90 ? -7.476 -0.632 -6.207 1.00 96.81 90 THR A CA 1
ATOM 710 C C . THR A 1 90 ? -7.778 -0.323 -7.670 1.00 96.81 90 THR A C 1
ATOM 712 O O . THR A 1 90 ? -7.501 -1.148 -8.531 1.00 96.81 90 THR A O 1
ATOM 715 N N . LEU A 1 91 ? -8.288 0.878 -7.962 1.00 97.00 91 LEU A N 1
ATOM 716 C CA . LEU A 1 91 ? -8.517 1.312 -9.341 1.00 97.00 91 LEU A CA 1
ATOM 717 C C . LEU A 1 91 ? -7.215 1.336 -10.149 1.00 97.00 91 LEU A C 1
ATOM 719 O O . LEU A 1 91 ? -7.193 0.811 -11.253 1.00 97.00 91 LEU A O 1
ATOM 723 N N . GLN A 1 92 ? -6.129 1.866 -9.580 1.00 94.00 92 GLN A N 1
ATOM 724 C CA . GLN A 1 92 ? -4.820 1.898 -10.232 1.00 94.00 92 GLN A CA 1
ATOM 725 C C . GLN A 1 92 ? -4.321 0.493 -10.584 1.00 94.00 92 GLN A C 1
ATOM 727 O O . GLN A 1 92 ? -3.844 0.297 -11.692 1.00 94.00 92 GLN A O 1
ATOM 732 N N . VAL A 1 93 ? -4.442 -0.481 -9.674 1.00 94.56 93 VAL A N 1
ATOM 733 C CA . VAL A 1 93 ? -4.028 -1.879 -9.906 1.00 94.56 93 VAL A CA 1
ATOM 734 C C . VAL A 1 93 ? -4.847 -2.545 -11.014 1.00 94.56 93 VAL A C 1
ATOM 736 O O . VAL A 1 93 ? -4.308 -3.347 -11.769 1.00 94.56 93 VAL A O 1
ATOM 739 N N . LEU A 1 94 ? -6.139 -2.224 -11.114 1.00 94.12 94 LEU A N 1
ATOM 740 C CA . LEU A 1 94 ? -7.025 -2.766 -12.149 1.00 94.12 94 LEU A CA 1
ATOM 741 C C . LEU A 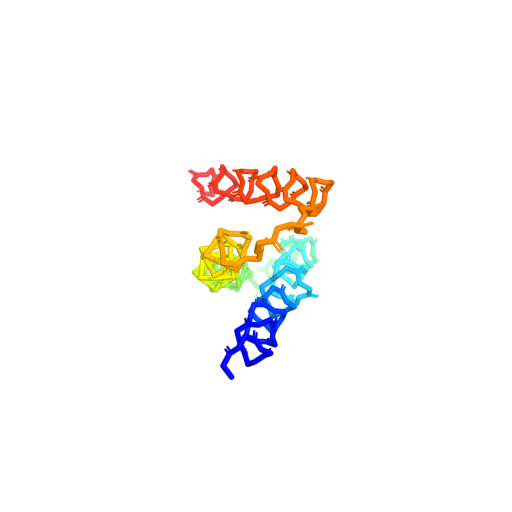1 94 ? -6.804 -2.132 -13.533 1.00 94.12 94 LEU A C 1
ATOM 743 O O . LEU A 1 94 ? -7.224 -2.715 -14.526 1.00 94.12 94 LEU A O 1
ATOM 747 N N . ASP A 1 95 ? -6.166 -0.962 -13.581 1.00 87.81 95 ASP A N 1
ATOM 748 C CA . ASP A 1 95 ? -5.893 -0.163 -14.785 1.00 87.81 95 ASP A CA 1
ATOM 749 C C . ASP A 1 95 ? -4.431 -0.295 -15.276 1.00 87.81 95 ASP A C 1
ATOM 751 O O . ASP A 1 95 ? -3.958 0.535 -16.048 1.00 87.81 95 ASP A O 1
ATOM 755 N N . GLN A 1 96 ? -3.680 -1.293 -14.783 1.00 78.75 96 GLN A N 1
ATOM 756 C CA . GLN A 1 96 ? -2.274 -1.531 -15.162 1.00 78.75 96 GLN A CA 1
ATOM 757 C C . GLN A 1 96 ? -2.103 -2.181 -16.537 1.00 78.75 96 GLN A C 1
ATOM 759 O O . GLN A 1 96 ? -2.871 -3.115 -16.859 1.00 78.75 96 GLN A O 1
#

Radius of gyration: 15.76 Å; chains: 1; bounding box: 34×19×46 Å

Organism: Zingiber officinale (NCBI:txid94328)

InterPro domains:
  IPR006593 Cytochrome b561/ferric reductase, transmembrane domain [PS50939] (1-96)
  IPR006593 Cytochrome b561/ferric reductase, transmembrane domain [SM00665] (8-96)